Protein AF-J0PTH7-F1 (afdb_monomer)

Foldseek 3Di:
DDPPPDVPADPPFDKDWDWDDDQFKIKIWIFSHDDPPTDTPDIDIDGDNND

Organism: NCBI:txid1094551

Sequence (51 aa):
MTYINAQGRLKGCKPIAVIDIGSNSVRLVIYEGLVRSPTVLFNEKVLCGLG

Radius of gyration: 14.04 Å; Cα contacts (8 Å, |Δi|>4): 84; chains: 1; bounding box: 37×17×31 Å

pLDDT: mean 92.51, std 11.01, range [52.0, 98.75]

InterPro domains:
  IPR043129 ATPase, nucleotide binding domain [SSF53067] (15-51)

Mean predicted aligned error: 4.44 Å

Structure (mmCIF, N/CA/C/O backbone):
data_AF-J0PTH7-F1
#
_entry.id   AF-J0PTH7-F1
#
loop_
_atom_site.group_PDB
_atom_site.id
_atom_site.type_symbol
_atom_site.label_atom_id
_atom_site.label_alt_id
_atom_site.label_comp_id
_atom_site.label_asym_id
_atom_site.label_entity_id
_atom_site.label_seq_id
_atom_site.pdbx_PDB_ins_code
_atom_site.Cartn_x
_atom_site.Cartn_y
_atom_site.Cartn_z
_atom_site.occupancy
_atom_site.B_iso_or_equiv
_atom_site.auth_seq_id
_atom_site.auth_comp_id
_atom_site.auth_asym_id
_atom_site.auth_atom_id
_atom_site.pdbx_PDB_model_num
ATOM 1 N N . MET A 1 1 ? -19.505 12.430 7.235 1.00 52.00 1 MET A N 1
ATOM 2 C CA . MET A 1 1 ? -18.805 11.269 7.825 1.00 52.00 1 MET A CA 1
ATOM 3 C C . MET A 1 1 ? -19.750 10.080 7.724 1.00 52.00 1 MET A C 1
ATOM 5 O O . MET A 1 1 ? -20.592 9.898 8.590 1.00 52.00 1 MET A O 1
ATOM 9 N N . THR A 1 2 ? -19.739 9.364 6.604 1.00 55.12 2 THR A N 1
ATOM 10 C CA . THR A 1 2 ? -20.619 8.208 6.383 1.00 55.12 2 THR A CA 1
ATOM 11 C C . THR A 1 2 ? -20.125 7.042 7.236 1.00 55.12 2 THR A C 1
ATOM 13 O O . THR A 1 2 ? -19.029 6.528 7.025 1.00 55.12 2 THR A O 1
ATOM 16 N N . TYR A 1 3 ? -20.908 6.651 8.242 1.00 60.03 3 TYR A N 1
ATOM 17 C CA . TYR A 1 3 ? -20.610 5.498 9.090 1.00 60.03 3 TYR A CA 1
ATOM 18 C C . TYR A 1 3 ? -20.943 4.211 8.329 1.00 60.03 3 TYR A C 1
ATOM 20 O O . TYR A 1 3 ? -22.021 3.642 8.466 1.00 60.03 3 TYR A O 1
ATOM 28 N N . ILE A 1 4 ? -20.010 3.758 7.497 1.00 68.75 4 ILE A N 1
ATOM 29 C CA . ILE A 1 4 ? -19.999 2.376 7.013 1.00 68.75 4 ILE A CA 1
ATOM 30 C C . ILE A 1 4 ? -19.749 1.459 8.213 1.00 68.75 4 ILE A C 1
ATOM 32 O O . ILE A 1 4 ? -18.691 1.510 8.840 1.00 68.75 4 ILE A O 1
ATOM 36 N N . ASN A 1 5 ? -20.747 0.648 8.563 1.00 74.06 5 ASN A N 1
ATOM 37 C CA . ASN A 1 5 ? -20.687 -0.252 9.710 1.00 74.06 5 ASN A CA 1
ATOM 38 C C . ASN A 1 5 ? -19.882 -1.514 9.349 1.00 74.06 5 ASN A C 1
ATOM 40 O O . ASN A 1 5 ? -20.435 -2.584 9.112 1.00 74.06 5 ASN A O 1
ATOM 44 N N . ALA A 1 6 ? -18.562 -1.364 9.241 1.00 83.75 6 ALA A N 1
ATOM 45 C CA . ALA A 1 6 ? -17.634 -2.451 8.945 1.00 83.75 6 ALA A CA 1
ATOM 46 C C . ALA A 1 6 ? -16.995 -2.959 10.248 1.00 83.75 6 ALA A C 1
ATOM 48 O O . ALA A 1 6 ? -15.990 -2.416 10.703 1.00 83.75 6 ALA A O 1
ATOM 49 N N . GLN A 1 7 ? -17.577 -4.004 10.851 1.00 87.06 7 GLN A N 1
ATOM 50 C CA . GLN A 1 7 ? -17.132 -4.563 12.142 1.00 87.06 7 GLN A CA 1
ATOM 51 C C . GLN A 1 7 ? 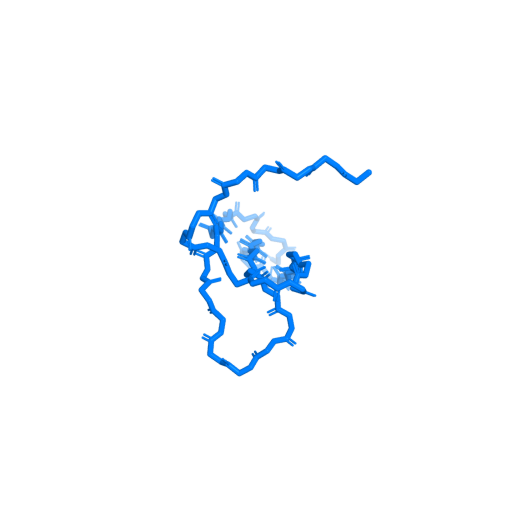-15.651 -4.977 12.162 1.00 87.06 7 GLN A C 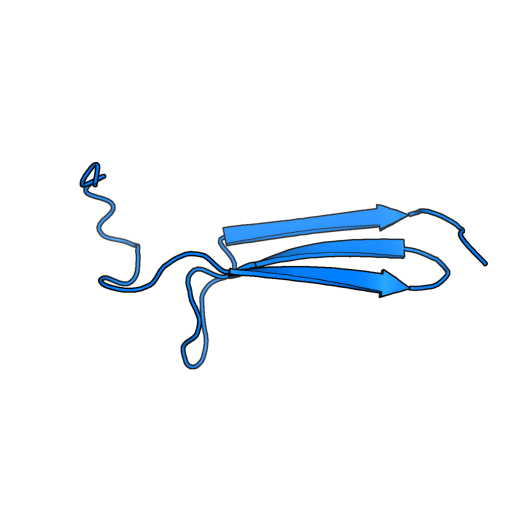1
ATOM 53 O O . GLN A 1 7 ? -15.007 -4.864 13.199 1.00 87.06 7 GLN A O 1
ATOM 58 N N . GLY A 1 8 ? -15.105 -5.413 11.022 1.00 89.50 8 GLY A N 1
ATOM 59 C CA . GLY A 1 8 ? -13.704 -5.827 10.892 1.00 89.50 8 GLY A CA 1
ATOM 60 C C . GLY A 1 8 ? -12.690 -4.687 10.743 1.00 89.50 8 GLY A C 1
ATOM 61 O O . GLY A 1 8 ? -11.523 -4.965 10.499 1.00 89.50 8 GLY A O 1
ATOM 62 N N . ARG A 1 9 ? -13.103 -3.414 10.826 1.00 89.81 9 ARG A N 1
ATOM 63 C CA . ARG A 1 9 ? -12.206 -2.255 10.684 1.00 89.81 9 ARG A CA 1
ATOM 64 C C . ARG A 1 9 ? -11.878 -1.645 12.040 1.00 89.81 9 ARG A C 1
ATOM 66 O O . ARG A 1 9 ? -12.776 -1.432 12.857 1.00 89.81 9 ARG A O 1
ATOM 73 N N . LEU A 1 10 ? -10.611 -1.278 12.246 1.00 90.06 10 LEU A N 1
ATOM 74 C CA . LEU A 1 10 ? -10.226 -0.484 13.412 1.00 90.06 10 LEU A CA 1
ATOM 75 C C . LEU A 1 10 ? -10.997 0.847 13.450 1.00 90.06 10 LEU A C 1
ATOM 77 O O . LEU A 1 10 ? -11.037 1.604 12.477 1.00 90.06 10 LEU A O 1
ATOM 81 N N . LYS A 1 11 ? -11.622 1.134 14.598 1.00 89.44 11 LYS A N 1
ATOM 82 C CA . LYS A 1 11 ? -12.385 2.370 14.823 1.00 89.44 11 LYS A CA 1
ATOM 83 C C . LYS A 1 11 ? -11.442 3.543 15.078 1.00 89.44 11 LYS A C 1
ATOM 85 O O . LYS A 1 11 ? -10.407 3.388 15.712 1.00 89.44 11 LYS A O 1
ATOM 90 N N . GLY A 1 12 ? -11.825 4.733 14.615 1.00 89.19 12 GLY A N 1
ATOM 91 C CA . GLY A 1 12 ? -11.056 5.965 14.837 1.00 89.19 12 GLY A CA 1
ATOM 92 C C . GLY A 1 12 ? -9.7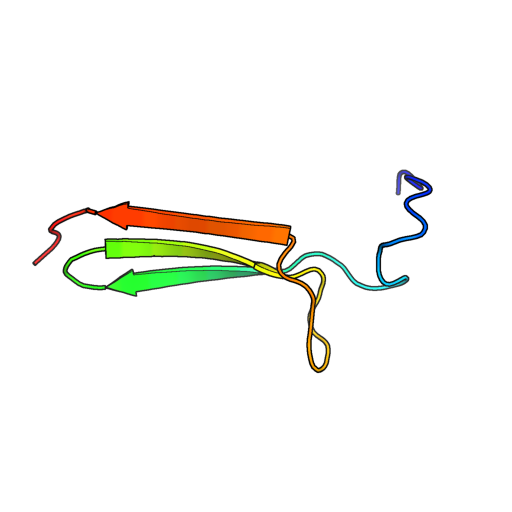89 6.093 13.983 1.00 89.19 12 GLY A C 1
ATOM 93 O O . GLY A 1 12 ? -9.173 7.155 13.972 1.00 89.19 12 GLY A O 1
ATOM 94 N N . CYS A 1 13 ? -9.432 5.061 13.218 1.00 90.50 13 CYS A N 1
ATOM 95 C CA . CYS A 1 13 ? -8.337 5.084 12.259 1.00 90.50 13 CYS A CA 1
ATOM 96 C C . CYS A 1 13 ? -8.832 5.515 10.872 1.00 90.50 13 CYS A C 1
ATOM 98 O O . CYS A 1 13 ? -9.927 5.148 10.440 1.00 90.50 13 CYS A O 1
ATOM 100 N N . LYS A 1 14 ? -8.012 6.289 10.156 1.00 94.12 14 LYS A N 1
ATOM 101 C CA . LYS A 1 14 ? -8.220 6.593 8.735 1.00 94.12 14 LYS A CA 1
ATOM 102 C C . LYS A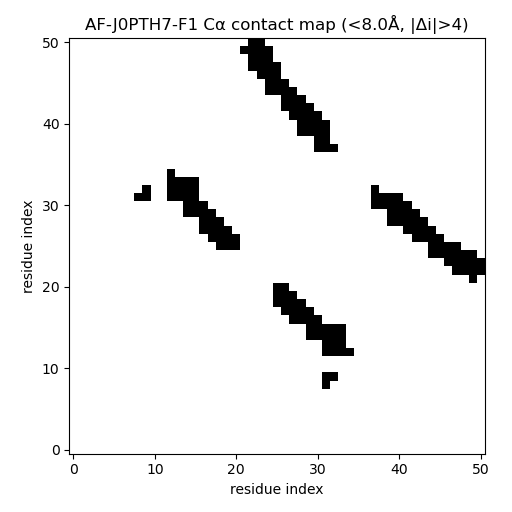 1 14 ? -7.195 5.811 7.915 1.00 94.12 14 LYS A C 1
ATOM 104 O O . LYS A 1 14 ? -6.045 5.777 8.349 1.00 94.12 14 LYS A O 1
ATOM 109 N N . PRO A 1 15 ? -7.569 5.238 6.756 1.00 96.56 15 PRO A N 1
ATOM 110 C CA . PRO A 1 15 ? -6.614 4.576 5.875 1.00 96.56 15 PRO A CA 1
ATOM 111 C C . PRO A 1 15 ? -5.431 5.476 5.520 1.00 96.56 15 PRO A C 1
ATOM 113 O O . PRO A 1 15 ? -5.618 6.674 5.304 1.00 96.56 15 PRO A O 1
ATOM 116 N N . ILE A 1 16 ? -4.240 4.888 5.421 1.00 97.94 16 ILE A N 1
ATOM 117 C CA . ILE A 1 16 ? -3.009 5.581 5.029 1.00 97.94 16 ILE A CA 1
ATOM 118 C C . ILE A 1 16 ? -2.387 4.847 3.850 1.00 97.94 16 ILE A C 1
ATOM 120 O O . ILE A 1 16 ? -2.182 3.636 3.910 1.00 97.94 16 ILE A O 1
ATOM 124 N N . ALA A 1 17 ? -2.080 5.588 2.790 1.00 9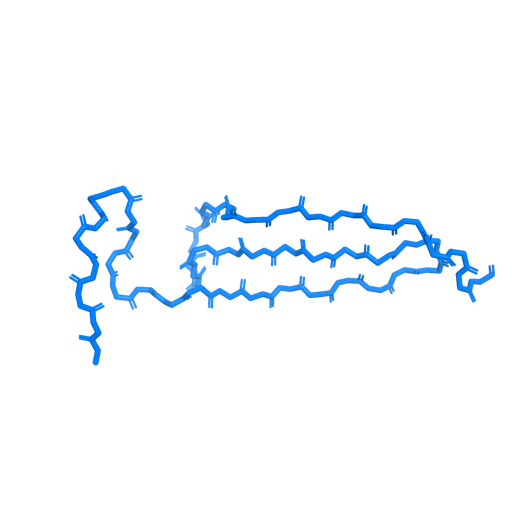8.50 17 ALA A N 1
ATOM 125 C CA . ALA A 1 17 ? 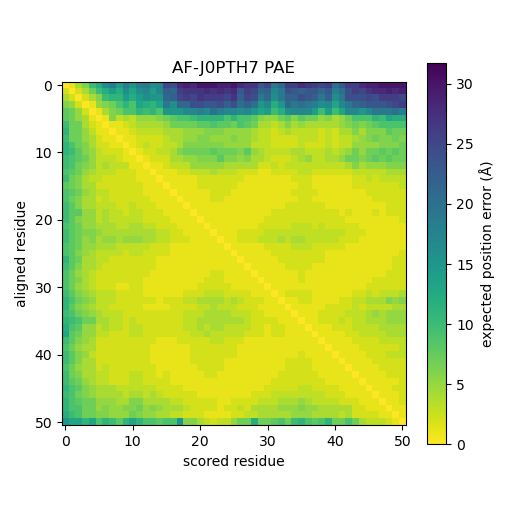-1.372 5.078 1.627 1.00 98.50 17 ALA A CA 1
ATOM 126 C C . ALA A 1 17 ? 0.131 5.357 1.749 1.00 98.50 17 ALA A C 1
ATOM 128 O O . ALA A 1 17 ? 0.535 6.457 2.125 1.00 98.50 17 ALA A O 1
ATOM 129 N N . VAL A 1 18 ? 0.943 4.368 1.392 1.00 98.56 18 VAL A N 1
ATOM 130 C CA . VAL A 1 18 ? 2.387 4.494 1.188 1.00 98.56 18 VAL A CA 1
ATOM 131 C C . VAL A 1 18 ? 2.673 4.172 -0.271 1.00 98.56 18 VAL A C 1
ATOM 133 O O . VAL A 1 18 ? 2.264 3.117 -0.763 1.00 98.56 18 VAL A O 1
ATOM 136 N N . ILE A 1 19 ? 3.364 5.090 -0.945 1.00 98.69 19 ILE A N 1
ATOM 137 C CA . ILE A 1 19 ? 3.868 4.902 -2.303 1.00 98.69 19 ILE A CA 1
ATOM 138 C C . ILE A 1 19 ? 5.381 4.758 -2.208 1.00 98.69 19 ILE A C 1
ATOM 140 O O . ILE A 1 19 ? 6.059 5.653 -1.707 1.00 98.69 19 ILE A O 1
ATOM 144 N N . ASP A 1 20 ? 5.886 3.629 -2.685 1.00 98.31 20 ASP A N 1
ATOM 145 C CA . ASP A 1 20 ? 7.313 3.358 -2.825 1.00 98.31 20 ASP A CA 1
ATOM 146 C C . ASP A 1 20 ? 7.677 3.368 -4.312 1.00 98.31 20 ASP A C 1
ATOM 148 O O . ASP A 1 20 ? 7.016 2.711 -5.123 1.00 98.31 20 ASP A O 1
ATOM 152 N N . ILE A 1 21 ? 8.701 4.143 -4.672 1.00 98.19 21 ILE A N 1
ATOM 153 C CA . ILE A 1 21 ? 9.168 4.312 -6.051 1.00 98.19 21 ILE A CA 1
ATOM 154 C C . ILE A 1 21 ? 10.599 3.790 -6.119 1.00 98.19 21 ILE A C 1
ATOM 156 O O . ILE A 1 21 ? 11.545 4.478 -5.740 1.00 98.19 21 ILE A O 1
ATOM 160 N N . GLY A 1 22 ? 10.750 2.566 -6.616 1.00 98.06 22 GLY A N 1
ATOM 161 C CA . GLY A 1 22 ? 12.044 1.991 -6.964 1.00 98.06 22 GLY A CA 1
ATOM 162 C C . GLY A 1 22 ? 12.335 2.129 -8.458 1.00 98.06 22 GLY A C 1
ATOM 163 O O . GLY A 1 22 ? 11.427 2.328 -9.264 1.00 98.06 22 GLY A O 1
ATOM 164 N N . SER A 1 23 ? 13.596 1.934 -8.851 1.00 98.31 23 SER A N 1
ATOM 165 C CA . SER A 1 23 ? 14.010 1.975 -10.263 1.00 98.31 23 SER A CA 1
ATOM 166 C C . SER A 1 23 ? 13.264 0.964 -11.138 1.00 98.31 23 SER A C 1
ATOM 168 O O . SER A 1 23 ? 12.929 1.264 -12.270 1.00 98.31 23 SER A O 1
ATOM 170 N N . ASN A 1 24 ? 12.931 -0.220 -10.620 1.00 98.19 24 ASN A N 1
ATOM 171 C CA . ASN A 1 24 ? 12.242 -1.252 -11.405 1.00 98.19 24 ASN A CA 1
ATOM 172 C C . ASN A 1 24 ? 10.724 -1.274 -11.213 1.00 98.19 24 ASN A C 1
ATOM 174 O O . ASN A 1 24 ? 10.001 -1.788 -12.067 1.00 98.19 24 ASN A O 1
ATOM 178 N N . SER A 1 25 ? 10.221 -0.769 -10.088 1.00 98.56 25 SER A N 1
ATOM 179 C CA . SER A 1 25 ? 8.816 -0.941 -9.725 1.00 98.56 25 SER A CA 1
ATOM 180 C C . SER A 1 25 ? 8.298 0.182 -8.854 1.00 98.56 25 SER A C 1
ATOM 182 O O . SER A 1 25 ? 9.015 0.653 -7.973 1.00 98.56 25 SER A O 1
ATOM 184 N N . VAL A 1 26 ? 7.014 0.475 -9.012 1.00 98.62 26 VAL A N 1
ATOM 185 C CA . VAL A 1 26 ? 6.247 1.321 -8.099 1.00 98.62 26 VAL A CA 1
ATOM 186 C C . VAL A 1 26 ? 5.286 0.438 -7.309 1.00 98.62 26 VAL A C 1
ATOM 188 O O . VAL A 1 26 ? 4.679 -0.486 -7.863 1.00 98.62 26 VAL A O 1
ATOM 191 N N . ARG A 1 27 ? 5.158 0.688 -6.005 1.00 98.69 27 ARG A N 1
ATOM 192 C CA . ARG A 1 27 ? 4.240 -0.043 -5.127 1.00 98.69 27 ARG A CA 1
ATOM 193 C C . ARG A 1 27 ? 3.322 0.915 -4.385 1.00 98.69 27 ARG A C 1
ATOM 195 O O . ARG A 1 27 ? 3.792 1.882 -3.792 1.00 98.69 27 ARG A O 1
ATOM 202 N N . LEU A 1 28 ? 2.034 0.584 -4.361 1.00 98.75 28 LEU A N 1
ATOM 203 C CA . LEU A 1 28 ? 1.034 1.208 -3.503 1.00 98.75 28 LEU A CA 1
ATOM 204 C C . LEU A 1 28 ? 0.601 0.209 -2.430 1.00 98.75 28 LEU A C 1
ATOM 206 O O . LEU A 1 28 ? 0.098 -0.874 -2.737 1.00 98.75 28 LEU A O 1
ATOM 210 N N . VAL A 1 29 ? 0.750 0.595 -1.166 1.00 98.75 29 VAL A N 1
ATOM 211 C CA . VAL A 1 29 ? 0.182 -0.139 -0.031 1.00 98.75 29 VAL A CA 1
ATOM 212 C C . VAL A 1 29 ? -0.743 0.784 0.743 1.00 98.75 29 VAL A C 1
ATOM 214 O O . VAL A 1 29 ? -0.336 1.873 1.141 1.00 98.75 29 VAL A O 1
ATOM 217 N N . ILE A 1 30 ? -1.982 0.353 0.976 1.00 98.56 30 ILE A N 1
ATOM 218 C CA . ILE A 1 30 ? -2.935 1.061 1.834 1.00 98.56 30 ILE A CA 1
ATOM 219 C C . ILE A 1 30 ? -3.083 0.272 3.129 1.00 98.56 30 ILE A C 1
ATOM 221 O O . ILE A 1 30 ? -3.557 -0.862 3.116 1.00 98.56 30 ILE A O 1
ATOM 225 N N . TYR A 1 31 ? -2.710 0.882 4.247 1.00 98.25 31 TYR A N 1
ATOM 226 C CA . TYR A 1 31 ? -2.922 0.356 5.592 1.00 98.25 31 TYR A CA 1
ATOM 227 C C . TYR A 1 31 ? -4.219 0.904 6.183 1.00 98.25 31 TYR A C 1
ATOM 229 O O . TYR A 1 31 ? -4.652 2.008 5.848 1.00 98.25 31 TYR A O 1
ATOM 237 N N . GLU A 1 32 ? -4.840 0.157 7.094 1.00 96.50 32 GLU A N 1
ATOM 238 C CA . GLU A 1 32 ? -6.094 0.577 7.729 1.00 96.50 32 GLU A CA 1
ATOM 239 C C . GLU A 1 32 ? -5.971 1.806 8.641 1.00 96.50 32 GLU A C 1
ATOM 241 O O . GLU A 1 32 ? -6.975 2.483 8.882 1.00 96.50 32 GLU A O 1
ATOM 246 N N . GLY A 1 33 ? -4.751 2.128 9.082 1.00 96.38 33 GLY A N 1
ATOM 247 C CA . GLY A 1 33 ? -4.411 3.387 9.734 1.00 96.38 33 GLY A CA 1
ATOM 248 C C . GLY A 1 33 ? -2.990 3.454 10.280 1.00 96.38 33 GLY A C 1
ATOM 249 O O . GLY A 1 33 ? -2.234 2.487 10.215 1.00 96.38 33 GLY A O 1
ATOM 250 N N . LEU A 1 34 ? -2.633 4.619 10.827 1.00 96.06 34 LEU A N 1
ATOM 251 C CA . LEU A 1 34 ? -1.340 4.865 11.469 1.00 96.06 34 LEU A CA 1
ATOM 252 C C . LEU A 1 34 ? -1.355 4.350 12.914 1.00 96.06 34 LEU A C 1
ATOM 254 O O . LEU A 1 34 ? -1.581 5.102 13.860 1.00 96.06 34 LEU A O 1
ATOM 258 N N . VAL A 1 35 ? -1.160 3.047 13.069 1.00 95.25 35 VAL A N 1
ATOM 259 C CA . VAL A 1 35 ? -1.151 2.344 14.358 1.00 95.25 35 VAL A CA 1
ATOM 260 C C . VAL A 1 35 ? -0.104 1.236 14.340 1.00 95.25 35 VAL A C 1
ATOM 262 O O . VAL A 1 35 ? 0.466 0.918 13.298 1.00 95.25 35 VAL A O 1
ATOM 265 N N . ARG A 1 36 ? 0.164 0.625 15.496 1.00 96.38 36 ARG A N 1
ATOM 266 C CA . ARG A 1 36 ? 1.040 -0.548 15.571 1.00 96.38 36 ARG A CA 1
ATOM 267 C C . ARG A 1 36 ? 0.357 -1.753 14.914 1.00 96.38 36 ARG A C 1
ATOM 269 O O . ARG A 1 36 ? -0.769 -2.073 15.268 1.00 96.38 36 ARG A O 1
ATOM 276 N N . SER A 1 37 ? 1.081 -2.448 14.033 1.00 95.62 37 SER A N 1
ATOM 277 C CA . SER A 1 37 ? 0.629 -3.664 13.332 1.00 95.62 37 SER A CA 1
ATOM 278 C C . SER A 1 37 ? -0.690 -3.504 12.543 1.00 95.62 37 SER A C 1
ATOM 280 O O . SER A 1 37 ? -1.631 -4.261 12.787 1.00 95.62 37 SER A O 1
ATOM 282 N N . PRO A 1 38 ? -0.791 -2.538 11.610 1.00 96.44 38 PRO A N 1
ATOM 283 C CA . PRO A 1 38 ? -2.028 -2.294 10.877 1.00 96.44 38 PRO A CA 1
ATOM 284 C C . PRO A 1 38 ? -2.278 -3.358 9.798 1.00 96.44 38 PRO A C 1
ATOM 286 O O . PRO A 1 38 ? -1.352 -3.795 9.110 1.00 96.44 38 PRO A O 1
ATOM 289 N N . THR A 1 39 ? -3.544 -3.715 9.587 1.00 96.81 39 THR A N 1
ATOM 290 C CA . THR A 1 39 ? -3.964 -4.560 8.463 1.00 96.81 39 THR A CA 1
ATOM 291 C C . THR A 1 39 ? -3.742 -3.837 7.135 1.00 96.81 39 THR A C 1
ATOM 293 O O . THR A 1 39 ? -4.033 -2.644 6.993 1.00 96.81 39 THR A O 1
ATOM 296 N N . VAL A 1 40 ? -3.260 -4.575 6.134 1.00 97.88 40 VAL A N 1
ATOM 297 C CA . VAL A 1 40 ? -3.161 -4.107 4.748 1.00 97.88 40 VAL A CA 1
ATOM 298 C C . VAL A 1 40 ? -4.531 -4.223 4.081 1.00 97.88 40 VAL A C 1
ATOM 300 O O . VAL A 1 40 ? -5.086 -5.312 3.981 1.00 97.88 40 VAL A O 1
ATOM 303 N N . LEU A 1 41 ? -5.071 -3.103 3.609 1.00 97.12 41 LEU A N 1
ATOM 304 C CA . LEU A 1 41 ? -6.338 -3.037 2.876 1.00 97.12 41 LEU A CA 1
ATOM 305 C C . LEU A 1 41 ? -6.158 -3.216 1.369 1.00 97.12 41 LEU A C 1
ATOM 307 O O . LEU A 1 41 ? -7.053 -3.722 0.701 1.00 97.12 41 LEU A O 1
ATOM 311 N N . PHE A 1 42 ? -5.025 -2.763 0.834 1.00 98.50 42 PHE A N 1
ATOM 312 C CA . PHE A 1 42 ? -4.700 -2.854 -0.584 1.00 98.50 42 PHE A CA 1
ATOM 313 C C . PHE A 1 42 ? -3.188 -2.934 -0.767 1.00 98.50 42 PHE A C 1
ATOM 315 O O . PHE A 1 42 ? -2.439 -2.302 -0.019 1.00 98.50 42 PHE A O 1
ATOM 322 N N . ASN A 1 43 ? -2.739 -3.719 -1.742 1.00 98.56 43 ASN A N 1
ATOM 323 C CA . ASN A 1 43 ? -1.325 -3.947 -1.995 1.00 98.56 43 ASN A CA 1
ATOM 324 C C . ASN A 1 43 ? -1.096 -4.272 -3.469 1.00 98.56 43 ASN A C 1
ATOM 326 O O . ASN A 1 43 ? -1.286 -5.412 -3.892 1.00 98.56 43 ASN A O 1
ATOM 330 N N . GLU A 1 44 ? -0.666 -3.274 -4.227 1.00 98.75 44 GLU A N 1
ATOM 331 C CA . GLU A 1 44 ? -0.392 -3.395 -5.654 1.00 98.75 44 GLU A CA 1
ATOM 332 C C . GLU A 1 44 ? 1.069 -3.065 -5.941 1.00 98.75 44 GLU A C 1
ATOM 334 O O . GLU A 1 44 ? 1.631 -2.112 -5.396 1.00 98.75 44 GLU A O 1
ATOM 339 N N . LYS A 1 45 ? 1.681 -3.862 -6.817 1.00 98.56 45 LYS A N 1
ATOM 340 C CA . LYS A 1 45 ? 3.027 -3.642 -7.339 1.00 98.56 45 LYS A CA 1
ATOM 341 C C . LYS A 1 45 ? 2.959 -3.656 -8.858 1.00 98.56 45 LYS A C 1
ATOM 343 O O . LYS A 1 45 ? 2.507 -4.640 -9.438 1.00 98.56 45 LYS A O 1
ATOM 348 N N . VAL A 1 46 ? 3.485 -2.607 -9.475 1.00 98.62 46 VAL A N 1
ATOM 349 C CA . VAL A 1 46 ? 3.596 -2.479 -10.929 1.00 98.62 46 VAL A CA 1
ATOM 350 C C . VAL A 1 46 ? 5.070 -2.445 -11.315 1.00 98.62 46 VAL A C 1
ATOM 352 O O . VAL A 1 46 ? 5.888 -1.805 -10.648 1.00 98.62 46 VAL A O 1
ATOM 355 N N . LEU A 1 47 ? 5.422 -3.176 -12.372 1.00 98.44 47 LEU A N 1
ATOM 356 C CA . LEU A 1 47 ? 6.744 -3.105 -12.992 1.00 98.44 47 LEU A CA 1
ATOM 357 C C . LEU A 1 47 ? 6.783 -1.893 -13.924 1.00 98.44 47 LEU A C 1
ATOM 359 O O . LEU A 1 47 ? 5.928 -1.772 -14.796 1.00 98.44 47 LEU A O 1
ATOM 363 N N . CYS A 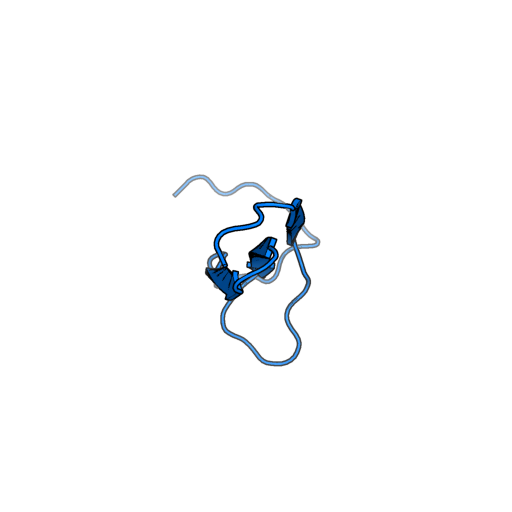1 48 ? 7.764 -1.013 -13.722 1.00 97.62 48 CYS A N 1
ATOM 364 C CA . CYS A 1 48 ? 7.830 0.280 -14.406 1.00 97.62 48 CYS A CA 1
ATOM 365 C C . CYS A 1 48 ? 9.136 0.512 -15.179 1.00 97.62 48 CYS A C 1
ATOM 367 O O . CYS A 1 48 ? 9.106 1.290 -16.121 1.00 97.62 48 CYS A O 1
ATOM 369 N N . GLY A 1 49 ? 10.255 -0.129 -14.800 1.00 96.12 49 GLY A N 1
ATOM 370 C CA . GLY A 1 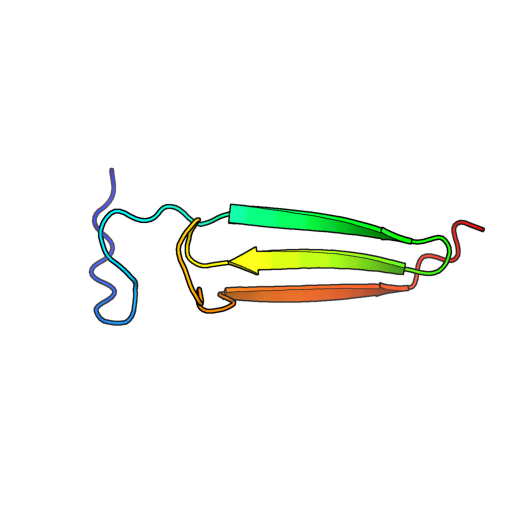49 ? 11.546 0.033 -15.498 1.00 96.12 49 GLY A CA 1
ATOM 371 C C . GLY A 1 49 ? 11.973 1.498 -15.675 1.00 96.12 49 GLY A C 1
ATOM 372 O O . GLY A 1 49 ? 12.230 1.938 -16.787 1.00 96.12 49 GLY A O 1
ATOM 373 N N . LEU A 1 50 ? 11.953 2.270 -14.586 1.00 95.62 50 LEU A N 1
ATOM 374 C CA . LEU A 1 50 ? 12.285 3.699 -14.558 1.00 95.62 50 LEU A CA 1
ATOM 375 C C . LEU A 1 50 ? 13.794 3.971 -14.659 1.00 95.62 50 LEU A C 1
ATOM 377 O O . LEU A 1 50 ? 14.177 5.079 -15.032 1.00 95.62 50 LEU A O 1
ATOM 381 N N . GLY A 1 51 ? 14.616 3.004 -14.238 1.00 87.75 51 GLY A N 1
ATOM 382 C CA . GLY A 1 51 ? 16.076 3.025 -14.352 1.00 87.75 51 GLY A CA 1
ATOM 383 C C . GLY A 1 51 ? 16.583 2.197 -15.519 1.00 87.75 51 GLY A C 1
ATOM 384 O O . GLY A 1 51 ? 15.868 1.252 -15.918 1.00 87.75 51 GLY A O 1
#

Nearest PDB structures (foldseek):
  3hi0-assembly1_A  TM=9.698E-01  e=1.680E-05  Agrobacterium fabrum str. C58
  3hi0-assembly1_B  TM=9.514E-01  e=4.009E-05  Agrobacterium fabrum str. C58
  2flo-assembly2_D  TM=8.527E-01  e=1.289E-01  Escherichia coli O157:H7
  3sy4-assembly1_A  TM=5.209E-01  e=7.336E-01  Acidithiobacillus ferrooxidans ATCC 23270
  4u2j-assembly2_C  TM=7.684E-01  e=3.689E+00  Chlamydomonas reinhardtii

Secondary structure (DSSP, 8-state):
------TTSPTT---EEEEEE-SSEEEEEEES-SSSSPPEEEEEEEE----

Solvent-accessible surface area (backbone atoms only — not comparable to full-atom values): 3282 Å² total; per-residue (Å²): 135,85,83,74,87,54,86,93,52,74,80,96,48,57,7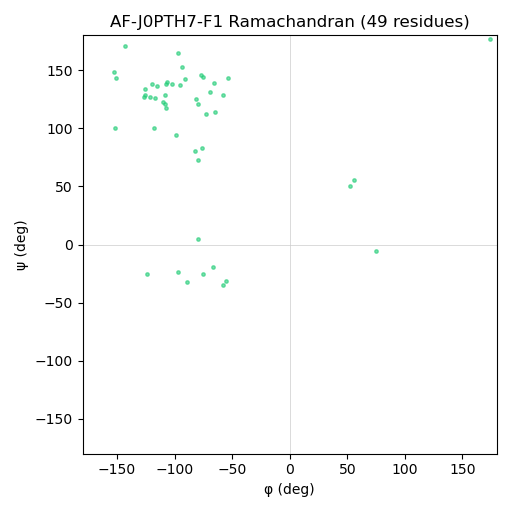1,41,77,47,78,48,80,51,50,54,32,40,33,45,38,28,27,49,24,96,59,87,88,52,57,76,75,43,80,48,76,46,83,62,61,77,99